Protein AF-A0A8H7PDH1-F1 (afdb_monomer_lite)

Radius of gyration: 37.44 Å; chains: 1; bounding box: 91×69×88 Å

Sequence (151 aa):
MEPPHHDVKKHPQKQLAKTEKKDEAAVQTDGPKEVAKDKPKWVAPNYLDGSFHWSYERAASVALIPLISTQLIYGPHLVLDGLLGLVLPLHLHIGFEACITDYLPKRKFPRAHKYASWGLKATSAAVIWGCFEFNTNDVGLTEFIQRTWTA

InterPro domains:
  IPR007992 Succinate dehydrogenase [ubiquinone] cytochrome b small subunit, CybS [PTHR13337] (17-150)
  IPR034804 Fumarate reductase/succinate dehydrogenase, transmembrane subunit [G3DSA:1.20.1300.10] (23-150)

Structure (mmCIF, N/CA/C/O backbone):
data_AF-A0A8H7PDH1-F1
#
_entry.id   AF-A0A8H7PDH1-F1
#
loop_
_atom_site.group_PDB
_atom_site.id
_atom_site.type_symbol
_atom_site.label_atom_id
_atom_site.label_alt_id
_atom_site.label_comp_id
_atom_site.label_asym_id
_atom_site.label_entity_id
_atom_site.label_seq_id
_atom_site.pdbx_PDB_ins_code
_atom_site.Cartn_x
_atom_site.Cartn_y
_atom_site.Cartn_z
_atom_site.occupancy
_atom_site.B_iso_or_equiv
_atom_site.auth_seq_id
_atom_site.auth_comp_id
_atom_site.auth_asym_id
_atom_site.auth_atom_id
_atom_site.pdbx_PDB_model_num
ATOM 1 N N . MET A 1 1 ? -74.860 54.417 62.347 1.00 44.94 1 MET A N 1
ATOM 2 C CA . MET A 1 1 ? -75.282 53.001 62.328 1.00 44.94 1 MET A CA 1
ATOM 3 C C . MET A 1 1 ? -74.146 52.207 61.709 1.00 44.94 1 MET A C 1
ATOM 5 O O . MET A 1 1 ? -74.077 52.109 60.493 1.00 44.94 1 MET A O 1
ATOM 9 N N . GLU A 1 2 ? -73.212 51.747 62.536 1.00 42.34 2 GLU A N 1
ATOM 10 C CA . GLU A 1 2 ? -72.167 50.801 62.126 1.00 42.34 2 GLU A CA 1
ATOM 11 C C . GLU A 1 2 ? -72.678 49.366 62.335 1.00 42.34 2 GLU A C 1
ATOM 13 O O . GLU A 1 2 ? -73.370 49.119 63.329 1.00 42.34 2 GLU A O 1
ATOM 18 N N . PRO A 1 3 ? -72.396 48.427 61.416 1.00 56.44 3 PRO A N 1
ATOM 19 C CA . PRO A 1 3 ? -72.799 47.035 61.563 1.00 56.44 3 PRO A CA 1
ATOM 20 C C . PRO A 1 3 ? -71.846 46.228 62.475 1.00 56.44 3 PRO A C 1
ATOM 22 O O . PRO A 1 3 ? -70.666 46.558 62.599 1.00 56.44 3 PRO A O 1
ATOM 25 N N . PRO A 1 4 ? -72.351 45.152 63.110 1.00 45.06 4 PRO A N 1
ATOM 26 C CA . PRO A 1 4 ? -71.647 44.382 64.134 1.00 45.06 4 PRO A CA 1
ATOM 27 C C . PRO A 1 4 ? -70.528 43.497 63.563 1.00 45.06 4 PRO A C 1
ATOM 29 O O . PRO A 1 4 ? -70.725 42.743 62.609 1.00 45.06 4 PRO A O 1
ATOM 32 N N . HIS A 1 5 ? -69.360 43.543 64.208 1.00 47.47 5 HIS A N 1
ATOM 33 C CA . HIS A 1 5 ? -68.243 42.627 63.979 1.00 47.47 5 HIS A CA 1
ATOM 34 C C . HIS A 1 5 ? -68.637 41.192 64.364 1.00 47.47 5 HIS A C 1
ATOM 36 O O . HIS A 1 5 ? -68.745 40.860 65.543 1.00 47.47 5 HIS A O 1
ATOM 42 N N . HIS A 1 6 ? -68.826 40.332 63.361 1.00 49.59 6 HIS A N 1
ATOM 43 C CA . HIS A 1 6 ? -68.935 38.889 63.549 1.00 49.59 6 HIS A CA 1
ATOM 44 C C . HIS A 1 6 ? -67.535 38.261 63.502 1.00 49.59 6 HIS A C 1
ATOM 46 O O . HIS A 1 6 ? -66.799 38.390 62.523 1.00 49.59 6 HIS A O 1
ATOM 52 N N . ASP A 1 7 ? -67.177 37.599 64.596 1.00 54.12 7 ASP A N 1
ATOM 53 C CA . ASP A 1 7 ? -65.874 37.001 64.870 1.00 54.12 7 ASP A CA 1
ATOM 54 C C . ASP A 1 7 ? -65.659 35.741 64.004 1.00 54.12 7 ASP A C 1
ATOM 56 O O . ASP A 1 7 ? -66.208 34.664 64.269 1.00 54.12 7 ASP A O 1
ATOM 60 N N . VAL A 1 8 ? -64.891 35.867 62.917 1.00 53.94 8 VAL A N 1
ATOM 61 C CA . VAL A 1 8 ? -64.498 34.722 62.083 1.00 53.94 8 VAL A CA 1
ATOM 62 C C . VAL A 1 8 ? -63.346 34.009 62.783 1.00 53.94 8 VAL A C 1
ATOM 64 O O . VAL A 1 8 ? -62.195 34.446 62.740 1.00 53.94 8 VAL A O 1
ATOM 67 N N . LYS A 1 9 ? -63.673 32.888 63.436 1.00 52.66 9 LYS A N 1
ATOM 68 C CA . LYS A 1 9 ? -62.718 31.948 64.037 1.00 52.66 9 LYS A CA 1
ATOM 69 C C . LYS A 1 9 ? -61.543 31.715 63.080 1.00 52.66 9 LYS A C 1
ATOM 71 O O . LYS A 1 9 ? -61.713 31.135 62.009 1.00 52.66 9 LYS A O 1
ATOM 76 N N . LYS A 1 10 ? -60.342 32.146 63.480 1.00 49.62 10 LYS A N 1
ATOM 77 C CA . LYS A 1 10 ? -59.087 31.858 62.773 1.00 49.62 10 LYS A CA 1
ATOM 78 C C . LYS A 1 10 ? -58.906 30.342 62.673 1.00 49.62 10 LYS A C 1
ATOM 80 O O . LYS A 1 10 ? -58.473 29.701 63.629 1.00 49.62 10 LYS A O 1
ATOM 85 N N . HIS A 1 11 ? -59.222 29.766 61.516 1.00 51.69 11 HIS A N 1
ATOM 86 C CA . HIS A 1 11 ? -58.811 28.405 61.196 1.00 51.69 11 HIS A CA 1
ATOM 87 C C . HIS A 1 11 ? -57.274 28.321 61.258 1.00 51.69 11 HIS A C 1
ATOM 89 O O . HIS A 1 11 ? -56.588 29.218 60.755 1.00 51.69 11 HIS A O 1
ATOM 95 N N . PRO A 1 12 ? -56.695 27.281 61.885 1.00 50.25 12 PRO A N 1
ATOM 96 C CA . PRO A 1 12 ? -55.256 27.194 62.085 1.00 50.25 12 PRO A CA 1
ATOM 97 C C . PRO A 1 12 ? -54.550 26.878 60.759 1.00 50.25 12 PRO A C 1
ATOM 99 O O . PRO A 1 12 ? -54.332 25.718 60.417 1.00 50.25 12 PRO A O 1
ATOM 102 N N . GLN A 1 13 ? -54.126 27.919 60.037 1.00 55.44 13 GLN A N 1
ATOM 103 C CA . GLN A 1 13 ? -53.350 27.810 58.790 1.00 55.44 13 GLN A CA 1
ATOM 104 C C . GLN A 1 13 ? -52.064 26.977 58.923 1.00 55.44 13 GLN A C 1
ATOM 106 O O . GLN A 1 13 ? -51.571 26.420 57.948 1.00 55.44 13 GLN A O 1
ATOM 111 N N . LYS A 1 14 ? -51.550 26.808 60.148 1.00 50.09 14 LYS A N 1
ATOM 112 C CA . LYS A 1 14 ? -50.411 25.924 60.429 1.00 50.09 14 LYS A CA 1
ATOM 113 C C . LYS A 1 14 ? -50.689 24.446 60.139 1.00 50.09 14 LYS A C 1
ATOM 115 O O . LYS A 1 14 ? -49.733 23.704 59.945 1.00 50.09 14 LYS A O 1
ATOM 120 N N . GLN A 1 15 ? -51.950 24.008 60.148 1.00 49.84 15 GLN A N 1
ATOM 121 C CA . GLN A 1 15 ? -52.287 22.612 59.858 1.00 49.84 15 GLN A CA 1
ATOM 122 C C . GLN A 1 15 ? -52.333 22.347 58.352 1.00 49.84 15 GLN A C 1
ATOM 124 O O . GLN A 1 15 ? -51.739 21.367 57.924 1.00 49.84 15 GLN A O 1
ATOM 129 N N . LEU A 1 16 ? -52.904 23.266 57.563 1.00 50.56 16 LEU A N 1
ATOM 130 C CA . LEU A 1 16 ? -52.971 23.162 56.098 1.00 50.56 16 LEU A CA 1
ATOM 131 C C . LEU A 1 16 ? -51.575 23.178 55.457 1.00 50.56 16 LEU A C 1
ATOM 133 O O . LEU A 1 16 ? -51.257 22.295 54.665 1.00 50.56 16 LEU A O 1
ATOM 137 N N . ALA A 1 17 ? -50.698 24.071 55.927 1.00 54.44 17 ALA A N 1
ATOM 138 C CA . ALA A 1 17 ? -49.306 24.127 55.481 1.00 54.44 17 ALA A CA 1
ATOM 139 C C . ALA A 1 17 ? -48.480 22.897 55.905 1.00 54.44 17 ALA A C 1
ATOM 141 O O . ALA A 1 17 ? -47.459 22.596 55.296 1.00 54.44 17 ALA A O 1
ATOM 142 N N . LYS A 1 18 ? -48.886 22.184 56.967 1.00 51.69 18 LYS A N 1
ATOM 143 C CA . LYS A 1 18 ? -48.201 20.966 57.429 1.00 51.69 18 LYS A CA 1
ATOM 144 C C . LYS A 1 18 ? -48.643 19.732 56.643 1.00 51.69 18 LYS A C 1
ATOM 146 O O . LYS A 1 18 ? -47.831 18.827 56.485 1.00 51.69 18 LYS A O 1
ATOM 151 N N . THR A 1 19 ? -49.887 19.700 56.165 1.00 49.50 19 THR A N 1
ATOM 152 C CA . THR A 1 19 ? -50.379 18.685 55.221 1.00 49.50 19 THR A CA 1
ATOM 153 C C . THR A 1 19 ? -49.768 18.872 53.836 1.00 49.50 19 THR A C 1
ATOM 155 O O . THR A 1 19 ? -49.158 17.924 53.362 1.00 49.50 19 THR A O 1
ATOM 158 N N . GLU A 1 20 ? -49.737 20.093 53.279 1.00 52.88 20 GLU A N 1
ATOM 159 C CA . GLU A 1 20 ? -49.048 20.357 51.997 1.00 52.88 20 GLU A CA 1
ATOM 160 C C . GLU A 1 20 ? -47.572 19.944 52.040 1.00 52.88 20 GLU A C 1
ATOM 162 O O . GLU A 1 20 ? -47.113 19.201 51.180 1.00 52.88 20 GLU A O 1
ATOM 167 N N . LYS A 1 21 ? -46.842 20.298 53.109 1.00 49.53 21 LYS A N 1
ATOM 168 C CA . LYS A 1 21 ? -45.430 19.899 53.249 1.00 49.53 21 LYS A CA 1
ATOM 169 C C . LYS A 1 21 ? -45.220 18.391 53.407 1.00 49.53 21 LYS A C 1
ATOM 171 O O . LYS A 1 21 ? -44.122 17.899 53.155 1.00 49.53 21 LYS A O 1
ATOM 176 N N . LYS A 1 22 ? -46.222 17.669 53.915 1.00 45.09 22 LYS A N 1
ATOM 177 C CA . LYS A 1 22 ? -46.158 16.216 54.130 1.00 45.09 22 LYS A CA 1
ATOM 178 C C . LYS A 1 22 ? -46.518 15.456 52.853 1.00 45.09 22 LYS A C 1
ATOM 180 O O . LYS A 1 22 ? -45.941 14.398 52.619 1.00 45.09 22 LYS A O 1
ATOM 185 N N . ASP A 1 23 ? -47.391 16.030 52.032 1.00 44.47 23 ASP A N 1
ATOM 186 C CA . ASP A 1 23 ? -47.796 15.486 50.738 1.00 44.47 23 ASP A CA 1
ATOM 187 C C . ASP A 1 23 ? -46.729 15.775 49.660 1.00 44.47 23 ASP A C 1
ATOM 189 O O . ASP A 1 23 ? -46.393 14.884 48.881 1.00 44.47 23 ASP A O 1
ATOM 193 N N . GLU A 1 24 ? -46.070 16.943 49.702 1.00 46.28 24 GLU A N 1
ATOM 194 C CA . GLU A 1 24 ? -44.880 17.254 48.885 1.00 46.28 24 GLU A CA 1
ATOM 195 C C . GLU A 1 24 ? -43.678 16.357 49.227 1.00 46.28 24 GLU A C 1
ATOM 197 O O . GLU A 1 24 ? -42.932 15.949 48.340 1.00 46.28 24 GLU A O 1
ATOM 202 N N . ALA A 1 25 ? -43.505 15.992 50.502 1.00 46.91 25 ALA A N 1
ATOM 203 C CA . ALA A 1 25 ? -42.443 15.078 50.927 1.00 46.91 25 ALA A CA 1
ATOM 204 C C . ALA A 1 25 ? -42.717 13.605 50.559 1.00 46.91 25 ALA A C 1
ATOM 206 O O . ALA A 1 25 ? -41.795 12.791 50.584 1.00 46.91 25 ALA A O 1
ATOM 207 N N . ALA A 1 26 ? -43.964 13.249 50.231 1.00 46.31 26 ALA A N 1
ATOM 208 C CA . ALA A 1 26 ? -44.363 11.885 49.876 1.00 46.31 26 ALA A CA 1
ATOM 209 C C . ALA A 1 26 ? -44.355 11.618 48.358 1.00 46.31 26 ALA A C 1
ATOM 211 O O . ALA A 1 26 ? -44.425 10.461 47.947 1.00 46.31 26 ALA A O 1
ATOM 212 N N . VAL A 1 27 ? -44.210 12.656 47.525 1.00 48.38 27 VAL A N 1
ATOM 213 C CA . VAL A 1 27 ? -44.033 12.537 46.065 1.00 48.38 27 VAL A CA 1
ATOM 214 C C . VAL A 1 27 ? -42.595 12.888 45.684 1.00 48.38 27 VAL A C 1
ATOM 216 O O . VAL A 1 27 ? -42.317 13.617 44.740 1.00 48.38 27 VAL A O 1
ATOM 219 N N . GLN A 1 28 ? -41.637 12.323 46.410 1.00 43.94 28 GLN A N 1
ATOM 220 C CA . GLN A 1 28 ? -40.331 12.060 45.831 1.00 43.94 28 GLN A CA 1
ATOM 221 C C . GLN A 1 28 ? -40.380 10.627 45.321 1.00 43.94 28 GLN A C 1
ATOM 223 O O . GLN A 1 28 ? -40.009 9.686 46.016 1.00 43.94 28 GLN A O 1
ATOM 228 N N . THR A 1 29 ? -40.924 10.451 44.114 1.00 41.44 29 THR A N 1
ATOM 229 C CA . THR A 1 29 ? -40.723 9.200 43.384 1.00 41.44 29 THR A CA 1
ATOM 230 C C . THR A 1 29 ? -39.222 8.977 43.337 1.00 41.44 29 THR A C 1
ATOM 232 O O . THR A 1 29 ? -38.502 9.881 42.900 1.00 41.44 29 THR A O 1
ATOM 235 N N . ASP A 1 30 ? -38.762 7.815 43.794 1.00 48.91 30 ASP A N 1
ATOM 236 C CA . ASP A 1 30 ? -37.419 7.315 43.536 1.00 48.91 30 ASP A CA 1
ATOM 237 C C . ASP A 1 30 ? -37.224 7.272 42.012 1.00 48.91 30 ASP A C 1
ATOM 239 O O . ASP A 1 30 ? -37.449 6.258 41.350 1.00 48.91 30 ASP A O 1
ATOM 243 N N . GLY A 1 31 ? -36.862 8.420 41.433 1.00 45.91 31 GLY A N 1
ATOM 244 C CA . GLY A 1 31 ? -36.364 8.517 40.075 1.00 45.91 31 GLY A CA 1
ATOM 245 C C . GLY A 1 31 ? -35.194 7.549 39.959 1.00 45.91 31 GLY A C 1
ATOM 246 O O . GLY A 1 31 ? -34.526 7.298 40.970 1.00 45.91 31 GLY A O 1
ATOM 247 N N . PRO A 1 32 ? -34.971 6.950 38.774 1.00 41.12 32 PRO A N 1
ATOM 248 C CA . PRO A 1 32 ? -33.955 5.923 38.607 1.00 41.12 32 PRO A CA 1
ATOM 249 C C . PRO A 1 32 ? -32.680 6.439 39.249 1.00 41.12 32 PRO A C 1
ATOM 251 O O . PRO A 1 32 ? -32.190 7.483 38.825 1.00 41.12 32 PRO A O 1
ATOM 254 N N . LYS A 1 33 ? -32.224 5.762 40.320 1.00 43.53 33 LYS A N 1
ATOM 255 C CA . LYS A 1 33 ? -30.991 6.109 41.024 1.00 43.53 33 LYS A CA 1
ATOM 256 C C . LYS A 1 33 ? -29.967 6.309 39.933 1.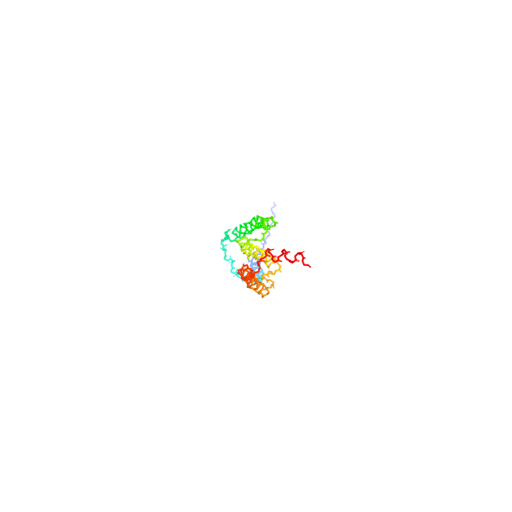00 43.53 33 LYS A C 1
ATOM 258 O O . LYS A 1 33 ? -29.598 5.341 39.263 1.00 43.53 33 LYS A O 1
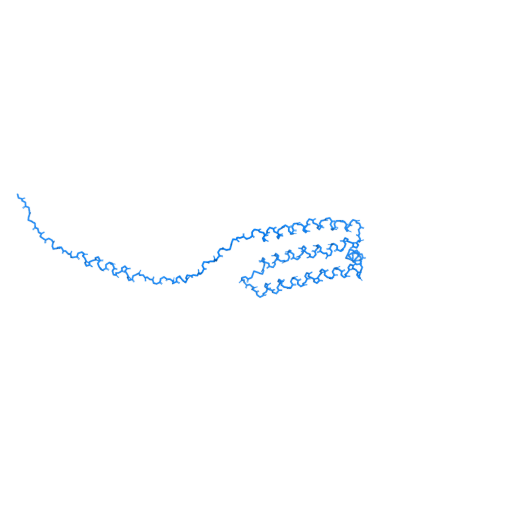ATOM 263 N N . GLU A 1 34 ? -29.604 7.563 39.694 1.00 52.25 34 GLU A N 1
ATOM 264 C CA . GLU A 1 34 ? -28.557 7.905 38.765 1.00 52.25 34 GLU A CA 1
ATOM 265 C C . GLU A 1 34 ? -27.327 7.313 39.429 1.00 52.25 34 GLU A C 1
ATOM 267 O O . GLU A 1 34 ? -26.741 7.888 40.344 1.00 52.25 34 GLU A O 1
ATOM 272 N N . VAL A 1 35 ? -27.028 6.060 39.073 1.00 52.09 35 VAL A N 1
ATOM 273 C CA . VAL A 1 35 ? -25.720 5.471 39.280 1.00 52.09 35 VAL A CA 1
ATOM 274 C C . VAL A 1 35 ? -24.827 6.543 38.711 1.00 52.09 35 VAL A C 1
ATOM 276 O O . VAL A 1 35 ? -24.891 6.777 37.503 1.00 52.09 35 VAL A O 1
ATOM 279 N N . ALA A 1 36 ? -24.133 7.256 39.598 1.00 49.34 36 ALA A N 1
ATOM 280 C CA . ALA A 1 36 ? -23.155 8.269 39.274 1.00 49.34 36 ALA A CA 1
ATOM 281 C C . ALA A 1 36 ? -22.093 7.558 38.437 1.00 49.34 36 ALA A C 1
ATOM 283 O O . ALA A 1 36 ? -21.096 7.058 38.944 1.00 49.34 36 ALA A O 1
ATOM 284 N N . LYS A 1 37 ? -22.408 7.366 37.159 1.00 52.84 37 LYS A N 1
ATOM 285 C CA . LYS A 1 37 ? -21.594 6.668 36.191 1.00 52.84 37 LYS A CA 1
ATOM 286 C C . LYS A 1 37 ? -20.473 7.636 35.947 1.00 52.84 37 LYS A C 1
ATOM 288 O O . LYS A 1 37 ? -20.712 8.714 35.402 1.00 52.84 37 LYS A O 1
ATOM 293 N N . ASP A 1 38 ? -19.305 7.250 36.439 1.00 61.66 38 ASP A N 1
ATOM 294 C CA . ASP A 1 38 ? -18.002 7.822 36.153 1.00 61.66 38 ASP A CA 1
ATOM 295 C C . ASP A 1 38 ? -18.064 8.661 34.879 1.00 61.66 38 ASP A C 1
ATOM 297 O O . ASP A 1 38 ? -18.204 8.130 33.772 1.00 61.66 38 ASP A O 1
ATOM 301 N N . LYS A 1 39 ? -18.053 9.992 35.040 1.00 48.97 39 LYS A N 1
ATOM 302 C CA . LYS A 1 39 ? -17.991 10.906 33.897 1.00 48.97 39 LYS A CA 1
ATOM 303 C C . LYS A 1 39 ? -16.824 10.413 33.043 1.00 48.97 39 LYS A C 1
ATOM 305 O O . LYS A 1 39 ? -15.754 10.194 33.623 1.00 48.97 39 LYS A O 1
ATOM 310 N N . PRO A 1 40 ? -16.989 10.191 31.723 1.00 60.94 40 PRO A N 1
ATOM 311 C CA . PRO A 1 40 ? -15.878 9.734 30.906 1.00 60.94 40 PRO A CA 1
ATOM 312 C C . PRO A 1 40 ? -14.731 10.707 31.148 1.00 60.94 40 PRO A C 1
ATOM 314 O O . PRO A 1 40 ? -14.901 11.918 30.986 1.00 60.94 40 PRO A O 1
ATOM 317 N N . LYS A 1 41 ? -13.608 10.191 31.658 1.00 65.62 41 LYS A N 1
ATOM 318 C CA . LYS A 1 41 ? -12.429 11.007 31.931 1.00 65.62 41 LYS A CA 1
ATOM 319 C C . LYS A 1 41 ? -12.084 11.674 30.608 1.00 65.62 41 LYS A C 1
ATOM 321 O O . LYS A 1 41 ? -11.713 10.980 29.667 1.00 65.62 41 LYS A O 1
ATOM 326 N N . TRP A 1 42 ? -12.297 12.985 30.520 1.00 64.75 42 TRP A N 1
ATOM 327 C CA . TRP A 1 42 ? -12.007 13.752 29.317 1.00 64.75 42 TRP A CA 1
ATOM 328 C C . TRP A 1 42 ? -10.505 13.663 29.076 1.00 64.75 42 TRP A C 1
ATOM 330 O O . TRP A 1 42 ? -9.708 14.334 29.728 1.00 64.75 42 TRP A O 1
ATOM 340 N N . VAL A 1 43 ? -10.115 12.758 28.185 1.00 74.56 43 VAL A N 1
ATOM 341 C CA . VAL A 1 43 ? -8.769 12.725 27.633 1.00 74.56 43 VAL A CA 1
ATOM 342 C C . VAL A 1 43 ? -8.769 13.772 26.530 1.00 74.56 43 VAL A C 1
ATOM 344 O O . VAL A 1 43 ? -9.642 13.748 25.662 1.00 74.56 43 VAL A O 1
ATOM 347 N N . ALA A 1 44 ? -7.844 14.730 26.597 1.00 79.88 44 ALA A N 1
ATOM 348 C CA . ALA A 1 44 ? -7.697 15.720 25.541 1.00 79.88 44 ALA A CA 1
ATOM 349 C C . ALA A 1 44 ? -7.503 14.988 24.198 1.00 79.88 44 ALA A C 1
ATOM 351 O O . ALA A 1 44 ? -6.694 14.057 24.145 1.00 79.88 44 ALA A O 1
ATOM 352 N N . PRO A 1 45 ? -8.247 15.350 23.136 1.00 74.25 45 PRO A N 1
ATOM 353 C CA . PRO A 1 45 ? -8.068 14.722 21.836 1.00 74.25 45 PRO A CA 1
ATOM 354 C C . PRO A 1 45 ? -6.621 14.914 21.379 1.00 74.25 45 PRO A C 1
ATOM 356 O O . PRO A 1 45 ? -6.106 16.032 21.351 1.00 74.25 45 PRO A O 1
ATOM 359 N N . ASN A 1 46 ? -5.958 13.811 21.040 1.00 79.50 46 ASN A N 1
ATOM 360 C CA . ASN A 1 46 ? -4.620 13.854 20.479 1.00 79.50 46 ASN A CA 1
ATOM 361 C C . ASN A 1 46 ? -4.723 14.109 18.970 1.00 79.50 46 ASN A C 1
ATOM 363 O O . ASN A 1 46 ? -4.958 13.193 18.184 1.00 79.50 46 ASN A O 1
ATOM 367 N N . TYR A 1 47 ? -4.556 15.367 18.560 1.00 71.81 47 TYR A N 1
ATOM 368 C CA . TYR A 1 47 ? -4.616 15.775 17.149 1.00 71.81 47 TYR A CA 1
ATOM 369 C C . TYR A 1 47 ? -3.565 15.086 16.267 1.00 71.81 47 TYR A C 1
ATOM 371 O O . TYR A 1 47 ? -3.723 15.022 15.044 1.00 71.81 47 TYR A O 1
ATOM 379 N N . LEU A 1 48 ? -2.502 14.554 16.871 1.00 77.38 48 LEU A N 1
ATOM 380 C CA . LEU A 1 48 ? -1.457 13.838 16.151 1.00 77.38 48 LEU A CA 1
ATOM 381 C C . LEU A 1 48 ? -1.967 12.516 15.563 1.00 77.38 48 LEU A C 1
ATOM 383 O O . LEU A 1 48 ? -1.584 12.163 14.452 1.00 77.38 48 LEU A O 1
ATOM 387 N N . ASP A 1 49 ? -2.887 11.824 16.239 1.00 73.81 49 ASP A N 1
ATOM 388 C CA . ASP A 1 49 ? -3.273 10.464 15.840 1.00 73.81 49 ASP A CA 1
ATOM 389 C C . ASP A 1 49 ? -4.011 10.438 14.490 1.00 73.81 49 ASP A C 1
ATOM 391 O O . ASP A 1 49 ? -3.744 9.587 13.643 1.00 73.81 49 ASP A O 1
ATOM 395 N N . GLY A 1 50 ? -4.893 11.411 14.240 1.00 83.38 50 GLY A N 1
ATOM 396 C CA . GLY A 1 50 ? -5.604 11.528 12.961 1.00 83.38 50 GLY A CA 1
ATOM 397 C C . GLY A 1 50 ? -4.787 12.211 11.860 1.00 83.38 50 GLY A C 1
ATOM 398 O O . GLY A 1 50 ? -4.877 11.832 10.692 1.00 83.38 50 GLY A O 1
ATOM 399 N N . SER A 1 51 ? -3.966 13.204 12.219 1.00 87.94 51 SER A N 1
ATOM 400 C CA . SER A 1 51 ? -3.182 13.964 11.235 1.00 87.94 51 SER A CA 1
ATOM 401 C C . SER A 1 51 ? -2.061 13.136 10.609 1.00 87.94 51 SER A C 1
ATOM 403 O O . SER A 1 51 ? -1.853 13.220 9.394 1.00 87.94 51 SER A O 1
ATOM 405 N N . PHE A 1 52 ? -1.380 12.292 11.393 1.00 88.31 52 PHE A N 1
ATOM 406 C CA . PHE A 1 52 ? -0.366 11.382 10.861 1.00 88.31 52 PHE A CA 1
ATOM 407 C C . PHE A 1 52 ? -0.972 10.354 9.911 1.00 88.31 52 PHE A C 1
ATOM 409 O O . PHE A 1 52 ? -0.447 10.167 8.817 1.00 88.31 52 PHE A O 1
ATOM 416 N N . HIS A 1 53 ? -2.100 9.743 10.279 1.00 87.38 53 HIS A N 1
ATOM 417 C CA . HIS A 1 53 ? -2.783 8.776 9.422 1.00 87.38 53 HIS A CA 1
ATOM 418 C C . HIS A 1 53 ? -3.154 9.382 8.061 1.00 87.38 53 HIS A C 1
ATOM 420 O O . HIS A 1 53 ? -2.758 8.849 7.024 1.00 87.38 53 HIS A O 1
ATOM 426 N N . TRP A 1 54 ? -3.795 10.557 8.062 1.00 91.44 54 TRP A N 1
ATOM 427 C CA . TRP A 1 54 ? -4.128 11.277 6.830 1.00 91.44 54 TRP A CA 1
ATOM 428 C C . TRP A 1 54 ? -2.883 11.596 5.991 1.00 91.44 54 TRP A C 1
ATOM 430 O O . TRP A 1 54 ? -2.861 11.356 4.783 1.00 91.44 54 TRP A O 1
ATOM 440 N N . SER A 1 55 ? -1.823 12.093 6.634 1.00 93.44 55 SER A N 1
ATOM 441 C CA . SER A 1 55 ? -0.578 12.455 5.947 1.00 93.44 55 SER A CA 1
ATOM 442 C C . SER A 1 55 ? 0.084 11.239 5.296 1.00 93.44 55 SER A C 1
ATOM 444 O O . SER A 1 55 ? 0.513 11.326 4.145 1.00 93.44 55 SER A O 1
ATOM 446 N N . TYR A 1 56 ? 0.122 10.093 5.983 1.00 91.19 56 TYR A N 1
ATOM 447 C CA . TYR A 1 56 ? 0.685 8.853 5.444 1.00 91.19 56 TYR A CA 1
ATOM 448 C C . TYR A 1 56 ? -0.109 8.317 4.254 1.00 91.19 56 TYR A C 1
ATOM 450 O O . TYR A 1 56 ? 0.495 7.925 3.256 1.00 91.19 56 TYR A O 1
ATOM 458 N N . GLU A 1 57 ? -1.443 8.356 4.306 1.00 93.19 57 GLU A N 1
ATOM 459 C CA . GLU A 1 57 ? -2.273 7.955 3.166 1.00 93.19 57 GLU A CA 1
ATOM 460 C C . GLU A 1 57 ? -1.982 8.793 1.926 1.00 93.19 57 GLU A C 1
ATOM 462 O O . GLU A 1 57 ? -1.813 8.256 0.825 1.00 93.19 57 GLU A O 1
ATOM 467 N N . ARG A 1 58 ? -1.930 10.122 2.095 1.00 95.69 58 ARG A N 1
ATOM 468 C CA . ARG A 1 58 ? -1.681 11.031 0.975 1.00 95.69 58 ARG A CA 1
ATOM 469 C C . ARG A 1 58 ? -0.264 10.853 0.439 1.00 95.69 58 ARG A C 1
ATOM 471 O O . ARG A 1 58 ? -0.099 10.766 -0.775 1.00 95.69 58 ARG A O 1
ATOM 478 N N . ALA A 1 59 ? 0.731 10.723 1.316 1.00 95.50 59 ALA A N 1
ATOM 479 C CA . ALA A 1 59 ? 2.117 10.486 0.922 1.00 95.50 59 ALA A CA 1
ATOM 480 C C . ALA A 1 59 ? 2.268 9.183 0.120 1.00 95.50 59 ALA A C 1
ATOM 482 O O . ALA A 1 59 ? 2.848 9.203 -0.964 1.00 95.50 59 ALA A O 1
ATOM 483 N N . ALA A 1 60 ? 1.689 8.074 0.597 1.00 94.81 60 ALA A N 1
ATOM 484 C CA . ALA A 1 60 ? 1.725 6.794 -0.111 1.00 94.81 60 ALA A CA 1
ATOM 485 C C . ALA A 1 60 ? 1.007 6.865 -1.472 1.00 94.81 60 ALA A C 1
ATOM 487 O O . ALA A 1 60 ? 1.528 6.375 -2.470 1.00 94.81 60 ALA A O 1
ATOM 488 N N . SER A 1 61 ? -0.147 7.539 -1.534 1.00 95.38 61 SER A N 1
ATOM 489 C CA . SER A 1 61 ? -0.901 7.727 -2.785 1.00 95.38 61 SER A CA 1
ATOM 490 C C . SER A 1 61 ? -0.105 8.525 -3.820 1.00 95.38 61 SER A C 1
ATOM 492 O O . SER A 1 61 ? -0.026 8.135 -4.982 1.00 95.38 61 SER A O 1
ATOM 494 N N . VAL A 1 62 ? 0.516 9.633 -3.401 1.00 97.25 62 VAL A N 1
ATOM 495 C CA . VAL A 1 62 ? 1.327 10.478 -4.288 1.00 97.25 62 VAL A CA 1
ATOM 496 C C . VAL A 1 62 ? 2.591 9.747 -4.737 1.00 97.25 62 VAL A C 1
ATOM 498 O O . VAL A 1 62 ? 2.956 9.863 -5.901 1.00 97.25 62 VAL A O 1
ATOM 501 N N . ALA A 1 63 ? 3.228 8.964 -3.861 1.00 95.69 63 ALA A N 1
ATOM 502 C CA . ALA A 1 63 ? 4.419 8.183 -4.199 1.00 95.69 63 ALA A CA 1
ATOM 503 C C . ALA A 1 63 ? 4.140 7.067 -5.222 1.00 95.69 63 ALA A C 1
ATOM 505 O O . ALA A 1 63 ? 5.000 6.765 -6.050 1.00 95.69 63 ALA A O 1
ATOM 506 N N . LEU A 1 64 ? 2.941 6.474 -5.205 1.00 96.81 64 LEU A N 1
ATOM 507 C CA . LEU A 1 64 ? 2.569 5.416 -6.148 1.00 96.81 64 LEU A CA 1
ATOM 508 C C . LEU A 1 64 ? 2.418 5.904 -7.590 1.00 96.81 64 LEU A C 1
ATOM 510 O O . LEU A 1 64 ? 2.683 5.133 -8.507 1.00 96.81 64 LEU A O 1
ATOM 514 N N . ILE A 1 65 ? 2.034 7.164 -7.810 1.00 96.81 65 ILE A N 1
ATOM 515 C CA . ILE A 1 65 ? 1.842 7.715 -9.160 1.00 96.81 65 ILE A CA 1
ATOM 516 C C . ILE A 1 65 ? 3.129 7.622 -10.000 1.00 96.81 65 ILE A C 1
ATOM 518 O O . ILE A 1 65 ? 3.085 6.988 -11.060 1.00 96.81 65 ILE A O 1
ATOM 522 N N . PRO A 1 66 ? 4.274 8.202 -9.581 1.00 95.25 66 PRO A N 1
ATOM 523 C CA . PRO A 1 66 ? 5.505 8.090 -10.344 1.00 95.25 66 PRO A CA 1
ATOM 524 C C . PRO A 1 66 ? 6.019 6.654 -10.369 1.00 95.25 66 PRO A C 1
ATOM 526 O O . PRO A 1 66 ? 6.442 6.237 -11.434 1.00 95.25 66 PRO A O 1
ATOM 529 N N . LEU A 1 67 ? 5.917 5.886 -9.272 1.00 94.88 67 LEU A N 1
ATOM 530 C CA . LEU A 1 67 ? 6.357 4.485 -9.244 1.00 94.88 67 LEU A CA 1
ATOM 531 C C . LEU A 1 67 ? 5.634 3.650 -10.304 1.00 94.88 67 LEU A C 1
ATOM 533 O O . LEU A 1 67 ? 6.269 2.996 -11.111 1.00 94.88 67 LEU A O 1
ATOM 537 N N . ILE A 1 68 ? 4.309 3.690 -10.376 1.00 94.94 68 ILE A N 1
ATOM 538 C CA . ILE A 1 68 ? 3.596 2.912 -11.397 1.00 94.94 68 ILE A CA 1
ATOM 539 C C . ILE A 1 68 ? 3.929 3.447 -12.799 1.00 94.94 68 ILE A C 1
ATOM 541 O O . ILE A 1 68 ? 4.198 2.668 -13.712 1.00 94.94 68 ILE A O 1
ATOM 545 N N . SER A 1 69 ? 3.974 4.772 -12.967 1.00 95.31 69 SER A N 1
ATOM 546 C CA . SER A 1 69 ? 4.253 5.396 -14.267 1.00 95.31 69 SER A CA 1
ATOM 547 C C . SER A 1 69 ? 5.637 5.033 -14.811 1.00 95.31 69 SER A C 1
ATOM 549 O O . SER A 1 69 ? 5.769 4.741 -15.999 1.00 95.31 69 SER A O 1
ATOM 551 N N . THR A 1 70 ? 6.673 5.016 -13.967 1.00 94.50 70 THR A N 1
ATOM 552 C CA . THR A 1 70 ? 8.034 4.674 -14.395 1.00 94.50 70 THR A CA 1
ATOM 553 C C . THR A 1 70 ? 8.140 3.220 -14.838 1.00 94.50 70 THR A C 1
ATOM 555 O O . THR A 1 70 ? 8.771 2.954 -15.857 1.00 94.50 70 THR A O 1
ATOM 558 N N . GLN A 1 71 ? 7.465 2.295 -14.158 1.00 92.62 71 GLN A N 1
ATOM 559 C CA . GLN A 1 71 ? 7.533 0.865 -14.471 1.00 92.62 71 GLN A CA 1
ATOM 560 C C . GLN A 1 71 ? 6.804 0.558 -15.782 1.00 92.62 71 GLN A C 1
ATOM 562 O O . GLN A 1 71 ? 7.250 -0.281 -16.562 1.00 92.62 71 GLN A O 1
ATOM 567 N N . LEU A 1 72 ? 5.714 1.278 -16.065 1.00 92.38 72 LEU A N 1
ATOM 568 C CA . LEU A 1 72 ? 4.980 1.142 -17.323 1.00 92.38 72 LEU A CA 1
ATOM 569 C C . LEU A 1 72 ? 5.757 1.680 -18.535 1.00 92.38 72 LEU A C 1
ATOM 571 O O . LEU A 1 72 ? 5.605 1.144 -19.629 1.00 92.38 72 LEU A O 1
ATOM 575 N N . ILE A 1 73 ? 6.574 2.725 -18.360 1.00 93.94 73 ILE A N 1
ATOM 576 C CA . ILE A 1 73 ? 7.321 3.359 -19.461 1.00 93.94 73 ILE A CA 1
ATOM 577 C C . ILE A 1 73 ? 8.681 2.689 -19.684 1.00 93.94 73 ILE A C 1
ATOM 579 O O . ILE A 1 73 ? 9.054 2.425 -20.825 1.00 93.94 73 ILE A O 1
ATOM 583 N N . TYR A 1 74 ? 9.434 2.443 -18.610 1.00 91.31 74 TYR A N 1
ATOM 584 C CA . TYR A 1 74 ? 10.817 1.962 -18.684 1.00 91.31 74 TYR A CA 1
ATOM 585 C C . TYR A 1 74 ? 10.945 0.440 -18.550 1.00 91.31 74 TYR A C 1
ATOM 587 O O . TYR A 1 74 ? 11.989 -0.107 -18.898 1.00 91.31 74 TYR A O 1
ATOM 595 N N . GLY A 1 75 ? 9.896 -0.250 -18.094 1.00 89.00 75 GLY A N 1
ATOM 596 C CA . GLY A 1 75 ? 9.898 -1.699 -17.914 1.00 89.00 75 GLY A CA 1
ATOM 597 C C . GLY A 1 75 ? 10.445 -2.157 -16.553 1.00 89.00 75 GLY A C 1
ATOM 598 O O . GLY A 1 75 ? 10.490 -1.367 -15.605 1.00 89.00 75 GLY A O 1
ATOM 599 N N . PRO A 1 76 ? 10.819 -3.445 -16.425 1.00 90.94 76 PRO A N 1
ATOM 600 C CA . PRO A 1 76 ? 11.195 -4.045 -15.149 1.00 90.94 76 PRO A CA 1
ATOM 601 C C . PRO A 1 76 ? 12.542 -3.519 -14.649 1.00 90.94 76 PRO A C 1
ATOM 603 O O . PRO A 1 76 ? 13.531 -3.510 -15.383 1.00 90.94 76 PRO A O 1
ATOM 606 N N . HIS A 1 77 ? 12.599 -3.099 -13.384 1.00 91.62 77 HIS A N 1
ATOM 607 C CA . HIS A 1 77 ? 13.831 -2.614 -12.764 1.00 91.62 77 HIS A CA 1
ATOM 608 C C . HIS A 1 77 ? 13.867 -2.965 -11.276 1.00 91.62 77 HIS A C 1
ATOM 610 O O . HIS A 1 77 ? 13.008 -2.521 -10.519 1.00 91.62 77 HIS A O 1
ATOM 616 N N . LEU A 1 78 ? 14.914 -3.665 -10.824 1.00 90.06 78 LEU A N 1
ATOM 617 C CA . LEU A 1 78 ? 15.009 -4.234 -9.470 1.00 90.06 78 LEU A CA 1
ATOM 618 C C . LEU A 1 78 ? 14.698 -3.237 -8.340 1.00 90.06 78 LEU A C 1
ATOM 620 O O . LEU A 1 78 ? 13.913 -3.535 -7.445 1.00 90.06 78 LEU A O 1
ATOM 624 N N . VAL A 1 79 ? 15.288 -2.036 -8.370 1.00 92.50 79 VAL A N 1
ATOM 625 C CA . VAL A 1 79 ? 15.066 -1.037 -7.304 1.00 92.50 79 VAL A CA 1
ATOM 626 C C . VAL A 1 79 ? 13.630 -0.517 -7.321 1.00 92.50 79 VAL A C 1
ATOM 628 O O . VAL A 1 79 ? 13.037 -0.298 -6.268 1.00 92.50 79 VAL A O 1
ATOM 631 N N . LEU A 1 80 ? 13.068 -0.313 -8.512 1.00 94.25 80 LEU A N 1
ATOM 632 C CA . LEU A 1 80 ? 11.736 0.262 -8.656 1.00 94.25 80 LEU A CA 1
ATOM 633 C C . LEU A 1 80 ? 10.664 -0.784 -8.335 1.00 94.25 80 LEU A C 1
ATOM 635 O O . LEU A 1 80 ? 9.684 -0.456 -7.673 1.00 94.25 80 LEU A O 1
ATOM 639 N N . ASP A 1 81 ? 10.899 -2.042 -8.701 1.00 94.06 81 ASP A N 1
ATOM 640 C CA . ASP A 1 81 ? 10.081 -3.195 -8.324 1.00 94.06 81 ASP A CA 1
ATOM 641 C C . ASP A 1 81 ? 10.148 -3.462 -6.816 1.00 94.06 81 ASP A C 1
ATOM 643 O O . ASP A 1 81 ? 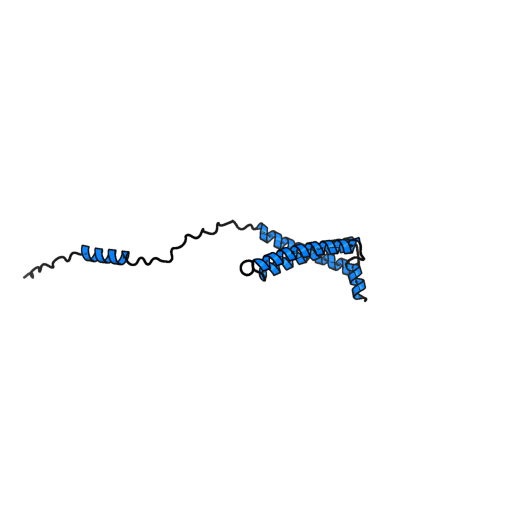9.121 -3.740 -6.196 1.00 94.06 81 ASP A O 1
ATOM 647 N N . GLY A 1 82 ? 11.320 -3.299 -6.194 1.00 94.06 82 GLY A N 1
ATOM 648 C CA . GLY A 1 82 ? 11.484 -3.359 -4.740 1.00 94.06 82 GLY A CA 1
ATOM 649 C C . GLY A 1 82 ? 10.701 -2.262 -4.014 1.00 94.06 82 GLY A C 1
ATOM 650 O O . GLY A 1 82 ? 9.968 -2.543 -3.065 1.00 94.06 82 GLY A O 1
ATOM 651 N N . LEU A 1 83 ? 10.799 -1.015 -4.487 1.00 95.50 83 LEU A N 1
ATOM 652 C CA . LEU A 1 83 ? 10.026 0.107 -3.944 1.00 95.50 83 LEU A CA 1
ATOM 653 C C . LEU A 1 83 ? 8.522 -0.086 -4.157 1.00 95.50 83 LEU A C 1
ATOM 655 O O . LEU A 1 83 ? 7.740 0.141 -3.233 1.00 95.50 83 LEU A O 1
ATOM 659 N N . LEU A 1 84 ? 8.112 -0.544 -5.339 1.00 95.25 84 LEU A N 1
ATOM 660 C CA . LEU A 1 84 ? 6.719 -0.857 -5.642 1.00 95.25 84 LEU A CA 1
ATOM 661 C C . LEU A 1 84 ? 6.198 -1.966 -4.717 1.00 95.25 84 LEU A C 1
ATOM 663 O O . LEU A 1 84 ? 5.129 -1.813 -4.132 1.00 95.25 84 LEU A O 1
ATOM 667 N N . GLY A 1 85 ? 6.991 -3.018 -4.503 1.00 94.94 85 GLY A N 1
ATOM 668 C CA . GLY A 1 85 ? 6.700 -4.130 -3.597 1.00 94.94 85 GLY A CA 1
ATOM 669 C C . GLY A 1 85 ? 6.613 -3.757 -2.113 1.00 94.94 85 GLY A C 1
ATOM 670 O O . GLY A 1 85 ? 6.113 -4.550 -1.322 1.00 94.94 85 GLY A O 1
ATOM 671 N N . LEU A 1 86 ? 7.044 -2.554 -1.720 1.00 95.62 86 LEU A N 1
ATOM 672 C CA . LEU A 1 86 ? 6.899 -2.039 -0.355 1.00 95.62 86 LEU A CA 1
ATOM 673 C C . LEU A 1 86 ? 5.775 -1.001 -0.247 1.00 95.62 86 LEU A C 1
ATOM 675 O O . LEU A 1 86 ? 4.904 -1.101 0.620 1.00 95.62 86 LEU A O 1
ATOM 679 N N . VAL A 1 87 ? 5.792 0.005 -1.124 1.00 96.62 87 VAL A N 1
ATOM 680 C CA . VAL A 1 87 ? 4.867 1.145 -1.064 1.00 96.62 87 VAL A CA 1
ATOM 681 C C . VAL A 1 87 ? 3.443 0.712 -1.409 1.00 96.62 87 VAL A C 1
ATOM 683 O O . VAL A 1 87 ? 2.499 1.172 -0.764 1.00 96.62 87 VAL A O 1
ATOM 686 N N . LEU A 1 88 ? 3.269 -0.200 -2.373 1.00 96.31 88 LEU A N 1
ATOM 687 C CA . LEU A 1 88 ? 1.943 -0.671 -2.771 1.00 96.31 88 LEU A CA 1
ATOM 688 C C . LEU A 1 88 ? 1.256 -1.464 -1.643 1.00 96.31 88 LEU A C 1
ATOM 690 O O . LEU A 1 88 ? 0.151 -1.070 -1.259 1.00 96.31 88 LEU A O 1
ATOM 694 N N . PRO A 1 89 ? 1.869 -2.499 -1.026 1.00 96.88 89 PRO A N 1
ATOM 695 C CA . PRO A 1 89 ? 1.247 -3.179 0.111 1.00 96.88 89 PRO A CA 1
ATOM 696 C C . PRO A 1 89 ? 0.992 -2.264 1.310 1.00 96.88 89 PRO A C 1
ATOM 698 O O . PRO A 1 89 ? -0.013 -2.439 1.998 1.00 96.88 89 PRO A O 1
ATOM 701 N N . LEU A 1 90 ? 1.860 -1.277 1.557 1.00 95.75 90 LEU A N 1
ATOM 702 C CA . LEU A 1 90 ? 1.672 -0.316 2.644 1.00 95.75 90 LEU A CA 1
ATOM 703 C C . LEU A 1 90 ? 0.452 0.582 2.399 1.00 95.75 90 LEU A C 1
ATOM 705 O O . LEU A 1 90 ? -0.364 0.756 3.303 1.00 95.75 90 LEU A O 1
ATOM 709 N N . HIS A 1 91 ? 0.279 1.100 1.180 1.00 96.62 91 HIS A N 1
ATOM 710 C CA . HIS A 1 91 ? -0.913 1.867 0.806 1.00 96.62 91 HIS A CA 1
ATOM 711 C C . HIS A 1 91 ? -2.196 1.039 0.981 1.00 96.62 91 HIS A C 1
ATOM 713 O O . HIS A 1 91 ? -3.172 1.514 1.567 1.00 96.62 91 HIS A O 1
ATOM 719 N N . LEU A 1 92 ? -2.168 -0.226 0.547 1.00 96.88 92 LEU A N 1
ATOM 720 C CA . LEU A 1 92 ? -3.290 -1.153 0.707 1.00 96.88 92 LEU A CA 1
ATOM 721 C C . LEU A 1 92 ? -3.576 -1.474 2.180 1.00 96.88 92 LEU A C 1
ATOM 723 O O . LEU A 1 92 ? -4.740 -1.532 2.567 1.00 96.88 92 LEU A O 1
ATOM 727 N N . HIS A 1 93 ? -2.547 -1.643 3.016 1.00 97.00 93 HIS A N 1
ATOM 728 C CA . HIS A 1 93 ? -2.714 -1.895 4.451 1.00 97.00 93 HIS A CA 1
ATOM 729 C C . HIS A 1 93 ? -3.506 -0.773 5.131 1.00 97.00 93 HIS A C 1
ATOM 731 O O . HIS A 1 93 ? -4.455 -1.048 5.863 1.00 97.00 93 HIS A O 1
ATOM 737 N N . ILE A 1 94 ? -3.156 0.486 4.849 1.00 95.44 94 ILE A N 1
ATOM 738 C CA . ILE A 1 94 ? -3.835 1.649 5.435 1.00 95.44 94 ILE A CA 1
ATOM 739 C C . ILE A 1 94 ? -5.287 1.736 4.932 1.00 95.44 94 ILE A C 1
ATOM 741 O O . ILE A 1 94 ? -6.204 1.923 5.732 1.00 95.44 94 ILE A O 1
ATOM 745 N N . GLY A 1 95 ? -5.519 1.505 3.633 1.00 94.75 95 GLY A N 1
ATOM 746 C CA . GLY A 1 95 ? -6.870 1.488 3.061 1.00 94.75 95 GLY A CA 1
ATOM 747 C C . GLY A 1 95 ? -7.759 0.366 3.615 1.00 94.75 95 GLY A C 1
ATOM 748 O O . GLY A 1 95 ? -8.945 0.578 3.880 1.00 94.75 95 GLY A O 1
ATOM 749 N N . PHE A 1 96 ? -7.199 -0.824 3.846 1.00 96.50 96 PHE A N 1
ATOM 750 C CA . PHE A 1 96 ? -7.940 -1.929 4.454 1.00 96.50 96 PHE A CA 1
ATOM 751 C C . PHE A 1 96 ? -8.200 -1.719 5.948 1.00 96.50 96 PHE A C 1
ATOM 753 O O . PHE A 1 96 ? -9.273 -2.104 6.413 1.00 96.50 96 PHE A O 1
ATOM 760 N N . GLU A 1 97 ? -7.292 -1.083 6.697 1.00 94.75 97 GLU A N 1
ATOM 761 C CA . GLU A 1 97 ? -7.566 -0.686 8.087 1.00 94.75 97 GLU A CA 1
ATOM 762 C C . GLU A 1 97 ? -8.784 0.252 8.148 1.00 94.75 97 GLU A C 1
ATOM 764 O O . GLU A 1 97 ? -9.690 -0.003 8.945 1.00 94.75 97 GLU A O 1
ATOM 769 N N . ALA A 1 98 ? -8.875 1.243 7.247 1.00 93.56 98 ALA A N 1
ATOM 770 C CA . ALA A 1 98 ? -10.041 2.128 7.143 1.00 93.56 98 ALA A CA 1
ATOM 771 C C . ALA A 1 98 ? -11.341 1.347 6.853 1.00 93.56 98 ALA A C 1
ATOM 773 O O . ALA A 1 98 ? -12.361 1.530 7.527 1.00 93.56 98 ALA A O 1
ATOM 774 N N . CYS A 1 99 ? -11.290 0.386 5.923 1.00 95.06 99 CYS A N 1
ATOM 775 C CA . CYS A 1 99 ? -12.425 -0.498 5.635 1.00 95.06 99 CYS A CA 1
ATOM 776 C C . CYS A 1 99 ? -12.847 -1.328 6.864 1.00 95.06 99 CYS A C 1
ATOM 778 O O . CYS A 1 99 ? -14.041 -1.504 7.123 1.00 95.06 99 CYS A O 1
ATOM 780 N N . ILE A 1 100 ? -11.892 -1.842 7.646 1.00 95.62 100 ILE A N 1
ATOM 781 C CA . ILE A 1 100 ? -12.185 -2.602 8.871 1.00 95.62 100 ILE A CA 1
ATOM 782 C C . ILE A 1 100 ? -12.835 -1.699 9.923 1.00 95.62 100 ILE A C 1
ATOM 784 O O . ILE A 1 100 ? -13.785 -2.131 10.583 1.00 95.62 100 ILE A O 1
ATOM 788 N N . THR A 1 101 ? -12.365 -0.461 10.095 1.00 92.75 101 THR A N 1
ATOM 789 C CA . THR A 1 101 ? -12.959 0.471 11.063 1.00 92.75 101 THR A CA 1
ATOM 790 C C . THR A 1 101 ? -14.385 0.875 10.703 1.00 92.75 101 THR A C 1
ATOM 792 O O . THR A 1 101 ? -15.221 0.950 11.609 1.00 92.75 101 THR A O 1
ATOM 795 N N . ASP A 1 102 ? -14.683 1.047 9.415 1.00 93.81 102 ASP A N 1
ATOM 796 C CA . ASP A 1 102 ? -16.003 1.481 8.948 1.00 93.81 102 ASP A CA 1
ATOM 797 C C . ASP A 1 102 ? -17.038 0.348 8.980 1.00 93.81 102 ASP A C 1
ATOM 799 O O . ASP A 1 102 ? -18.161 0.530 9.462 1.00 93.81 102 ASP A O 1
ATOM 803 N N . TYR A 1 103 ? -16.665 -0.852 8.521 1.00 95.75 103 TYR A N 1
ATOM 804 C CA . TYR A 1 103 ? -17.616 -1.959 8.353 1.00 95.75 103 TYR A CA 1
ATOM 805 C C . TYR A 1 103 ? -17.618 -2.969 9.504 1.00 95.75 103 TYR A C 1
ATOM 807 O O . TYR A 1 103 ? -18.638 -3.621 9.752 1.00 95.75 103 TYR A O 1
ATOM 815 N N . LEU A 1 104 ? -16.515 -3.097 10.248 1.00 95.19 104 LEU A N 1
ATOM 816 C CA . LEU A 1 104 ? -16.406 -3.982 11.411 1.00 95.19 104 LEU A CA 1
ATOM 817 C C . LEU A 1 104 ? -16.185 -3.160 12.690 1.00 95.19 104 LEU A C 1
ATOM 819 O O . LEU A 1 104 ? -15.134 -3.261 13.328 1.00 95.19 104 LEU A O 1
ATOM 823 N N . PRO A 1 105 ? -17.180 -2.374 13.141 1.00 93.81 105 PRO A N 1
ATOM 824 C CA . PRO A 1 105 ? -17.012 -1.535 14.314 1.00 93.81 105 PRO A CA 1
ATOM 825 C C . PRO A 1 105 ? -16.824 -2.384 15.577 1.00 93.81 105 PRO A C 1
ATOM 827 O O . PRO A 1 105 ? -17.643 -3.253 15.909 1.00 93.81 105 PRO A O 1
ATOM 830 N N . LYS A 1 106 ? -15.787 -2.055 16.356 1.00 93.19 106 LYS A N 1
ATOM 831 C CA . LYS A 1 106 ? -15.413 -2.741 17.608 1.00 93.19 106 LYS A CA 1
ATOM 832 C C . LYS A 1 106 ? -16.564 -2.859 18.615 1.00 93.19 106 LYS A C 1
ATOM 834 O O . LYS A 1 106 ? -16.629 -3.829 19.364 1.00 93.19 106 LYS A O 1
ATOM 839 N N .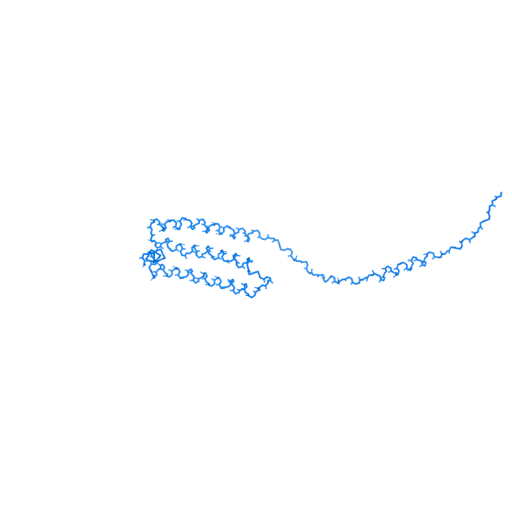 ARG A 1 107 ? -17.491 -1.893 18.614 1.00 93.06 107 ARG A N 1
ATOM 840 C CA . ARG A 1 107 ? -18.666 -1.860 19.502 1.00 93.06 107 ARG A CA 1
ATOM 841 C C . ARG A 1 107 ? -19.666 -2.987 19.226 1.00 93.06 107 ARG A C 1
ATOM 843 O O . ARG A 1 107 ? -20.270 -3.484 20.168 1.00 93.06 107 ARG A O 1
ATOM 850 N N . LYS A 1 108 ? -19.858 -3.372 17.958 1.00 94.69 108 LYS A N 1
ATOM 851 C CA . LYS A 1 108 ? -20.833 -4.404 17.560 1.00 94.69 108 LYS A CA 1
ATOM 852 C C . LYS A 1 108 ? -20.174 -5.772 17.397 1.00 94.69 108 LYS A C 1
ATOM 854 O O . LYS A 1 108 ? -20.752 -6.778 17.794 1.00 94.69 108 LYS A O 1
ATOM 859 N N . PHE A 1 109 ? -18.956 -5.807 16.854 1.00 94.00 109 PHE A N 1
ATOM 860 C CA . PHE A 1 109 ? -18.261 -7.049 16.515 1.00 94.00 109 PHE A CA 1
ATOM 861 C C . PHE A 1 109 ? -16.837 -7.098 17.094 1.00 94.00 109 PHE A C 1
ATOM 863 O O . PHE A 1 109 ? -15.863 -7.117 16.342 1.00 94.00 109 PHE A O 1
ATOM 870 N N . PRO A 1 110 ? -16.668 -7.163 18.428 1.00 93.81 110 PRO A N 1
ATOM 871 C CA . PRO A 1 110 ? -15.349 -7.056 19.059 1.00 93.81 110 PRO A CA 1
ATOM 872 C C . PRO A 1 110 ? -14.393 -8.197 18.681 1.00 93.81 110 PRO A C 1
ATOM 874 O O . PRO A 1 110 ? -13.196 -7.968 18.517 1.00 93.81 110 PRO A O 1
ATOM 877 N N . ARG A 1 111 ? -14.907 -9.427 18.520 1.00 96.00 111 ARG A N 1
ATOM 878 C CA . ARG A 1 111 ? -14.094 -10.586 18.114 1.00 96.00 111 ARG A CA 1
ATOM 879 C C . ARG A 1 111 ? -13.682 -10.490 16.647 1.00 96.00 111 ARG A C 1
ATOM 881 O O . ARG A 1 111 ? -12.497 -10.577 16.357 1.00 96.00 111 ARG A O 1
ATOM 888 N N . ALA A 1 112 ? -14.645 -10.267 15.749 1.00 94.62 112 ALA A N 1
ATOM 889 C CA . ALA A 1 112 ? -14.378 -10.181 14.315 1.00 94.62 112 ALA A CA 1
ATOM 890 C C . ALA A 1 112 ? -13.430 -9.022 13.987 1.00 94.62 112 ALA A C 1
ATOM 892 O O . ALA A 1 112 ? -12.474 -9.229 13.255 1.00 94.62 112 ALA A O 1
ATOM 893 N N . HIS A 1 113 ? -13.619 -7.852 14.610 1.00 96.38 113 HIS A N 1
ATOM 894 C CA . HIS A 1 113 ? -12.698 -6.723 14.477 1.00 96.38 113 HIS A CA 1
ATOM 895 C C . HIS A 1 113 ? -11.272 -7.104 14.904 1.00 96.38 113 HIS A C 1
ATOM 897 O O . HIS A 1 113 ? -10.324 -6.866 14.169 1.00 96.38 113 HIS A O 1
ATOM 903 N N . LYS A 1 114 ? -11.108 -7.775 16.057 1.00 96.00 114 LYS A N 1
ATOM 904 C CA . LYS A 1 114 ? -9.783 -8.210 16.527 1.00 96.00 114 LYS A CA 1
ATOM 905 C C . LYS A 1 114 ? -9.112 -9.175 15.547 1.00 96.00 114 LYS A C 1
ATOM 907 O O . LYS A 1 114 ? -7.928 -9.007 15.274 1.00 96.00 114 LYS A O 1
ATOM 912 N N . TYR A 1 115 ? -9.844 -10.170 15.045 1.00 97.62 115 TYR A N 1
ATOM 913 C CA . TYR A 1 115 ? -9.307 -11.118 14.067 1.00 97.62 115 TYR A CA 1
ATOM 914 C C . TYR A 1 115 ? -8.986 -10.443 12.735 1.00 97.62 115 TYR A C 1
ATOM 916 O O . TYR A 1 115 ? -7.926 -10.710 12.186 1.00 97.62 115 TYR A O 1
ATOM 924 N N . ALA A 1 116 ? -9.843 -9.542 12.254 1.00 96.88 116 ALA A N 1
ATOM 925 C CA . ALA A 1 116 ? -9.621 -8.804 11.016 1.00 96.88 116 ALA A CA 1
ATOM 926 C C . ALA A 1 116 ? -8.380 -7.907 11.109 1.00 96.88 116 ALA A C 1
ATOM 928 O O . ALA A 1 116 ? -7.519 -7.997 10.245 1.00 96.88 116 ALA A O 1
ATOM 929 N N . SER A 1 117 ? -8.223 -7.119 12.178 1.00 95.81 117 SER A N 1
ATOM 930 C CA . SER A 1 117 ? -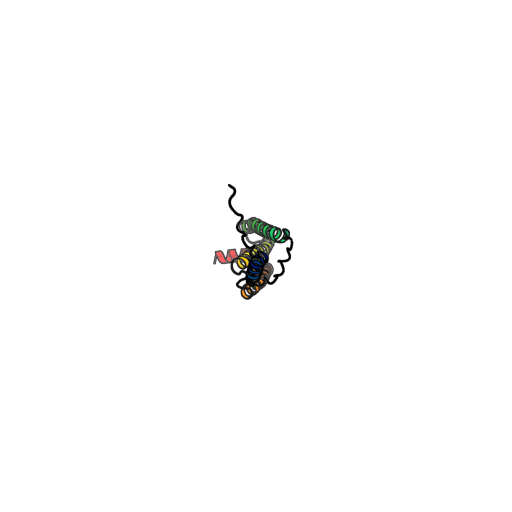7.045 -6.254 12.348 1.00 95.81 117 SER A CA 1
ATOM 931 C C . SER A 1 117 ? -5.744 -7.049 12.503 1.00 95.81 117 SER A C 1
ATOM 933 O O . SER A 1 117 ? -4.712 -6.673 11.957 1.00 95.81 117 SER A O 1
ATOM 935 N N . TRP A 1 118 ? -5.754 -8.163 13.247 1.00 97.50 118 TRP A N 1
ATOM 936 C CA . TRP A 1 118 ? -4.555 -9.007 13.365 1.00 97.50 118 TRP A CA 1
ATOM 937 C C . TRP A 1 118 ? -4.251 -9.769 12.077 1.00 97.50 118 TRP A C 1
ATOM 939 O O . TRP A 1 118 ? -3.089 -9.870 11.689 1.00 97.50 118 TRP A O 1
ATOM 949 N N . GLY A 1 119 ? -5.292 -10.268 11.411 1.00 98.00 119 GLY A N 1
ATOM 950 C CA . GLY A 1 119 ? -5.193 -10.913 10.110 1.00 98.00 119 GLY A CA 1
ATOM 951 C C . GLY A 1 119 ? -4.607 -9.962 9.080 1.00 98.00 119 GLY A C 1
ATOM 952 O O . GLY A 1 119 ? -3.627 -10.310 8.439 1.00 98.00 119 GLY A O 1
ATOM 953 N N . LEU A 1 120 ? -5.109 -8.728 9.009 1.00 97.62 120 LEU A N 1
ATOM 954 C CA . LEU A 1 120 ? -4.595 -7.713 8.097 1.00 97.62 120 LEU A CA 1
ATOM 955 C C . LEU A 1 120 ? -3.110 -7.425 8.344 1.00 97.62 120 LEU A C 1
ATOM 957 O O . LEU A 1 120 ? -2.336 -7.394 7.396 1.00 97.62 120 LEU A O 1
ATOM 961 N N . LYS A 1 121 ? -2.678 -7.288 9.601 1.00 97.25 121 LYS A N 1
ATOM 962 C CA . LYS A 1 121 ? -1.253 -7.096 9.931 1.00 97.25 121 LYS A CA 1
ATOM 963 C C . LYS A 1 121 ? -0.388 -8.277 9.500 1.00 97.25 121 LYS A C 1
ATOM 965 O O . LYS A 1 121 ? 0.667 -8.071 8.907 1.00 97.25 121 LYS A O 1
ATOM 970 N N . ALA A 1 122 ? -0.839 -9.500 9.777 1.00 98.19 122 ALA A N 1
ATOM 971 C CA . ALA A 1 122 ? -0.125 -10.709 9.380 1.00 98.19 122 ALA A CA 1
ATOM 972 C C . ALA A 1 122 ? -0.048 -10.837 7.852 1.00 98.19 122 ALA A C 1
ATOM 974 O O . ALA A 1 122 ? 1.029 -11.074 7.310 1.00 98.19 122 ALA A O 1
ATOM 975 N N . THR A 1 123 ? -1.163 -10.617 7.154 1.00 97.88 123 THR A N 1
ATOM 976 C CA . THR A 1 123 ? -1.229 -10.652 5.692 1.00 97.88 123 THR A CA 1
ATOM 977 C C . THR A 1 123 ? -0.360 -9.566 5.075 1.00 97.88 123 THR A C 1
ATOM 979 O O . THR A 1 123 ? 0.407 -9.868 4.172 1.00 97.88 123 THR A O 1
ATOM 982 N N . SER A 1 124 ? -0.397 -8.328 5.566 1.00 97.50 124 SER A N 1
ATOM 983 C CA . SER A 1 124 ? 0.449 -7.255 5.033 1.00 97.50 124 SER A CA 1
ATOM 984 C C . SER A 1 124 ? 1.937 -7.535 5.238 1.00 97.50 124 SER A C 1
ATOM 986 O O . SER A 1 124 ? 2.715 -7.325 4.312 1.00 97.50 124 SER A O 1
ATOM 988 N N . ALA A 1 125 ? 2.339 -8.072 6.395 1.00 97.62 125 ALA A N 1
ATOM 989 C CA . ALA A 1 125 ? 3.722 -8.494 6.618 1.00 97.62 125 ALA A CA 1
ATOM 990 C C . ALA A 1 125 ? 4.131 -9.635 5.670 1.00 97.62 125 ALA A C 1
ATOM 992 O O . ALA A 1 125 ? 5.205 -9.581 5.073 1.00 97.62 125 ALA A O 1
ATOM 993 N N . ALA A 1 126 ? 3.260 -10.631 5.485 1.00 98.06 126 ALA A N 1
ATOM 994 C CA . ALA A 1 126 ? 3.498 -11.742 4.568 1.00 98.06 126 ALA A CA 1
ATOM 995 C C . ALA A 1 126 ? 3.585 -11.285 3.103 1.00 98.06 126 ALA A C 1
ATOM 997 O O . ALA A 1 126 ? 4.437 -11.773 2.371 1.00 98.06 126 ALA A O 1
ATOM 998 N N . VAL A 1 127 ? 2.749 -10.331 2.681 1.00 97.75 127 VAL A N 1
ATOM 999 C CA . VAL A 1 127 ? 2.788 -9.757 1.327 1.00 97.75 127 VAL A CA 1
ATOM 1000 C C . VAL A 1 127 ? 4.081 -8.980 1.108 1.00 97.75 127 VAL A C 1
ATOM 1002 O O . VAL A 1 127 ? 4.733 -9.202 0.099 1.00 97.75 127 VAL A O 1
ATOM 1005 N N . ILE A 1 128 ? 4.492 -8.123 2.049 1.00 97.00 128 ILE A N 1
ATOM 1006 C CA . ILE A 1 128 ? 5.760 -7.381 1.930 1.00 97.00 128 ILE A CA 1
ATOM 1007 C C . ILE A 1 128 ? 6.942 -8.354 1.841 1.00 97.00 128 ILE A C 1
ATOM 1009 O O . ILE A 1 128 ? 7.809 -8.187 0.986 1.00 97.00 128 ILE A O 1
ATOM 1013 N N . TRP A 1 129 ? 6.957 -9.392 2.682 1.00 97.31 129 TRP A N 1
ATOM 1014 C CA . TRP A 1 129 ? 7.975 -10.441 2.616 1.00 97.31 129 TRP A CA 1
ATOM 1015 C C . TRP A 1 129 ? 7.947 -11.186 1.276 1.00 97.31 129 TRP A C 1
ATOM 1017 O O . TRP A 1 129 ? 8.987 -11.384 0.661 1.00 97.31 129 TRP A O 1
ATOM 1027 N N . GLY A 1 130 ? 6.760 -11.560 0.797 1.00 96.75 130 GLY A N 1
ATOM 1028 C CA . GLY A 1 130 ? 6.586 -12.224 -0.492 1.00 96.75 130 GLY A CA 1
ATOM 1029 C C . GLY A 1 130 ? 7.060 -11.360 -1.657 1.00 96.75 130 GLY A C 1
ATOM 1030 O O . GLY A 1 130 ? 7.769 -11.854 -2.521 1.00 96.75 130 GLY A O 1
ATOM 1031 N N . CYS A 1 131 ? 6.748 -10.062 -1.657 1.00 96.12 131 CYS A N 1
ATOM 1032 C CA . CYS A 1 131 ? 7.245 -9.120 -2.657 1.00 96.12 131 CYS A CA 1
ATOM 1033 C C . CYS A 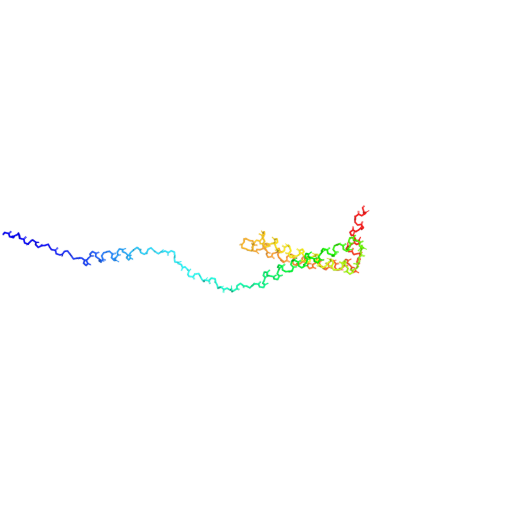1 131 ? 8.769 -8.974 -2.604 1.00 96.12 131 CYS A C 1
ATOM 1035 O O . CYS A 1 131 ? 9.401 -8.872 -3.652 1.00 96.12 131 CYS A O 1
ATOM 1037 N N . PHE A 1 132 ? 9.364 -8.966 -1.408 1.00 95.50 132 PHE A N 1
ATOM 1038 C CA . PHE A 1 132 ? 10.817 -8.957 -1.261 1.00 95.50 132 PHE A CA 1
ATOM 1039 C C . PHE A 1 132 ? 11.435 -10.216 -1.879 1.00 95.50 132 PHE A C 1
ATOM 1041 O O . PHE A 1 132 ? 12.264 -10.097 -2.776 1.00 95.50 132 PHE A O 1
ATOM 1048 N N . GLU A 1 133 ? 10.958 -11.394 -1.475 1.00 96.25 133 GLU A N 1
ATOM 1049 C CA . GLU A 1 133 ? 11.450 -12.685 -1.963 1.00 96.25 133 GLU A CA 1
ATOM 1050 C C . GLU A 1 133 ? 11.293 -12.824 -3.484 1.00 96.25 133 GLU A C 1
ATOM 1052 O O . GLU A 1 133 ? 12.213 -13.256 -4.172 1.00 96.25 133 GLU A O 1
ATOM 1057 N N . PHE A 1 134 ? 10.154 -12.386 -4.023 1.00 94.56 134 PHE A N 1
ATOM 1058 C CA . PHE A 1 134 ? 9.856 -12.426 -5.454 1.00 94.56 134 PHE A CA 1
ATOM 1059 C C . PHE A 1 134 ? 10.756 -11.496 -6.280 1.00 94.56 134 PHE A C 1
ATOM 1061 O O . PHE A 1 134 ? 11.052 -11.782 -7.435 1.00 94.56 134 PHE A O 1
ATOM 1068 N N . ASN A 1 135 ? 11.208 -10.385 -5.694 1.00 93.50 135 ASN A N 1
ATOM 1069 C CA . ASN A 1 135 ? 12.125 -9.458 -6.353 1.00 93.50 135 ASN A CA 1
ATOM 1070 C C . ASN A 1 135 ? 13.596 -9.879 -6.227 1.00 93.50 135 ASN A C 1
ATOM 1072 O O . ASN A 1 135 ? 14.395 -9.514 -7.087 1.00 93.50 135 ASN A O 1
ATOM 1076 N N . THR A 1 136 ? 13.983 -10.592 -5.163 1.00 92.69 136 THR A N 1
ATOM 1077 C CA . THR A 1 136 ? 15.386 -10.988 -4.944 1.00 92.69 136 THR A CA 1
ATOM 1078 C C . THR A 1 136 ? 15.724 -12.375 -5.470 1.00 92.69 136 THR A C 1
ATOM 1080 O O . THR A 1 136 ? 16.844 -12.579 -5.930 1.00 92.69 136 THR A O 1
ATOM 1083 N N . ASN A 1 137 ? 14.791 -13.323 -5.376 1.00 94.00 137 ASN A N 1
ATOM 1084 C CA . ASN A 1 137 ? 15.029 -14.741 -5.659 1.00 94.00 137 ASN A CA 1
ATOM 1085 C C . ASN A 1 137 ? 14.190 -15.282 -6.831 1.00 94.00 137 ASN A C 1
ATOM 1087 O O . ASN A 1 137 ? 14.368 -16.438 -7.211 1.00 94.00 137 ASN A O 1
ATOM 1091 N N . ASP A 1 138 ? 13.308 -14.468 -7.418 1.00 91.88 138 ASP A N 1
ATOM 1092 C CA . ASP A 1 138 ? 12.466 -14.829 -8.566 1.00 91.88 138 ASP A CA 1
ATOM 1093 C C . ASP A 1 138 ? 12.588 -13.776 -9.693 1.00 91.88 138 ASP A C 1
ATOM 1095 O O . ASP A 1 138 ? 13.482 -12.928 -9.681 1.00 91.88 138 ASP A O 1
ATOM 1099 N N . VAL A 1 139 ? 11.714 -13.847 -10.699 1.00 91.06 139 VAL A N 1
ATOM 1100 C CA . VAL A 1 139 ? 11.713 -12.998 -11.905 1.00 91.06 139 VAL A CA 1
ATOM 1101 C C . VAL A 1 139 ? 11.456 -11.509 -11.600 1.00 91.06 139 VAL A C 1
ATOM 1103 O O . VAL A 1 139 ? 11.856 -10.647 -12.376 1.00 91.06 139 VAL A O 1
ATOM 1106 N N . GLY A 1 140 ? 10.809 -11.181 -10.480 1.00 92.00 140 GLY A N 1
ATOM 1107 C CA . GLY A 1 140 ? 10.434 -9.810 -10.127 1.00 92.00 140 GLY A CA 1
ATOM 1108 C C . GLY A 1 140 ? 9.030 -9.412 -10.588 1.00 92.00 140 GLY A C 1
ATOM 1109 O O . GLY A 1 140 ? 8.466 -9.960 -11.540 1.00 92.00 140 GLY A O 1
ATOM 1110 N N . LEU A 1 141 ? 8.428 -8.465 -9.862 1.00 93.12 141 LEU A N 1
ATOM 1111 C CA . LEU A 1 141 ? 7.003 -8.131 -9.983 1.00 93.12 141 LEU A CA 1
ATOM 1112 C C . LEU A 1 141 ? 6.618 -7.635 -11.383 1.00 93.12 141 LEU A C 1
ATOM 1114 O O . LEU A 1 141 ? 5.646 -8.125 -11.963 1.00 93.12 141 LEU A O 1
ATOM 1118 N N . THR A 1 142 ? 7.355 -6.672 -11.935 1.00 93.25 142 THR A N 1
ATOM 1119 C CA . THR A 1 142 ? 6.978 -6.035 -13.204 1.00 93.25 142 THR A CA 1
ATOM 1120 C C . THR A 1 142 ? 7.218 -6.975 -14.380 1.00 93.25 142 THR A C 1
ATOM 1122 O O . THR A 1 142 ? 6.381 -7.065 -15.279 1.00 93.25 142 THR A O 1
ATOM 1125 N N . GLU A 1 143 ? 8.314 -7.733 -14.362 1.00 92.75 143 GLU A N 1
ATOM 1126 C CA . GLU A 1 143 ? 8.597 -8.719 -15.407 1.00 92.75 143 GLU A CA 1
ATOM 1127 C C . GLU A 1 143 ? 7.595 -9.885 -15.368 1.00 92.75 143 GLU A C 1
ATOM 1129 O O . GLU A 1 143 ? 7.106 -10.317 -16.414 1.00 92.75 143 GLU A O 1
ATOM 1134 N N . PHE A 1 144 ? 7.199 -10.342 -14.178 1.00 93.44 144 PHE A N 1
ATOM 1135 C CA . PHE A 1 144 ? 6.131 -11.331 -14.037 1.00 93.44 144 PHE A CA 1
ATOM 1136 C C . PHE A 1 144 ? 4.805 -10.849 -14.642 1.00 93.44 144 PHE A C 1
ATOM 1138 O O . PHE A 1 144 ? 4.155 -11.599 -15.377 1.00 93.44 144 PHE A O 1
ATOM 1145 N N . ILE A 1 145 ? 4.415 -9.595 -14.389 1.00 93.25 145 ILE A N 1
ATOM 1146 C CA . ILE A 1 145 ? 3.201 -9.004 -14.974 1.00 93.25 145 ILE A CA 1
ATOM 1147 C C . ILE A 1 145 ? 3.307 -8.955 -16.504 1.00 93.25 145 ILE A C 1
ATOM 1149 O O . ILE A 1 145 ? 2.359 -9.332 -17.193 1.00 93.25 145 ILE A O 1
ATOM 1153 N N . GLN A 1 146 ? 4.460 -8.558 -17.050 1.00 92.06 146 GLN A N 1
ATOM 1154 C CA . GLN A 1 146 ? 4.682 -8.511 -18.501 1.00 92.06 146 GLN A CA 1
ATOM 1155 C C . GLN A 1 146 ? 4.571 -9.892 -19.161 1.00 92.06 146 GLN A C 1
ATOM 1157 O O . GLN A 1 146 ? 3.918 -10.038 -20.199 1.00 92.06 146 GLN A O 1
ATOM 1162 N N . ARG A 1 147 ? 5.162 -10.922 -18.544 1.00 93.00 147 ARG A N 1
ATOM 1163 C CA . ARG A 1 147 ? 5.065 -12.309 -19.024 1.00 93.00 147 ARG A CA 1
ATOM 1164 C C . ARG A 1 147 ? 3.634 -12.835 -18.936 1.00 93.00 147 ARG A C 1
ATOM 1166 O O . ARG A 1 147 ? 3.172 -13.485 -19.862 1.00 93.00 147 ARG A O 1
ATOM 1173 N N . THR A 1 148 ? 2.917 -12.503 -17.863 1.00 94.69 148 THR A N 1
ATOM 1174 C CA . THR A 1 148 ? 1.514 -12.910 -17.677 1.00 94.69 148 THR A CA 1
ATOM 1175 C C . THR A 1 148 ? 0.587 -12.247 -18.695 1.00 94.69 148 THR A C 1
ATOM 1177 O O . THR A 1 148 ? -0.378 -12.859 -19.131 1.00 94.69 148 THR A O 1
ATOM 1180 N N . TRP A 1 149 ? 0.873 -11.008 -19.103 1.00 92.88 149 TRP A N 1
ATOM 1181 C CA . TRP A 1 149 ? 0.053 -10.280 -20.076 1.00 92.88 149 TRP A CA 1
ATOM 1182 C C . TRP A 1 149 ? 0.173 -10.813 -21.510 1.00 92.88 149 TRP A C 1
ATOM 1184 O O . TRP A 1 149 ? -0.727 -10.620 -22.323 1.00 92.88 149 TRP A O 1
ATOM 1194 N N . THR A 1 150 ? 1.301 -11.444 -21.836 1.00 90.25 150 THR A N 1
ATOM 1195 C CA . THR A 1 150 ? 1.571 -12.004 -23.170 1.00 90.25 150 THR A CA 1
ATOM 1196 C C . THR A 1 150 ? 1.357 -13.519 -23.250 1.00 90.25 150 THR A C 1
ATOM 1198 O O . THR A 1 150 ? 1.549 -14.090 -24.324 1.00 90.25 150 THR A O 1
ATOM 1201 N N . ALA A 1 151 ? 0.962 -14.149 -22.136 1.00 66.19 151 ALA A N 1
ATOM 1202 C CA . ALA A 1 151 ? 0.594 -15.562 -22.037 1.00 66.19 151 ALA A CA 1
ATOM 1203 C C . ALA A 1 151 ? -0.816 -15.828 -22.583 1.00 66.19 151 ALA A C 1
ATOM 1205 O O . ALA A 1 151 ? -0.991 -16.894 -23.216 1.00 66.19 151 ALA A O 1
#

Foldseek 3Di:
DDDDDDDDPPDPVVVVVVVVVVVVVVPPDCDPPPPVPPDPPDDPDDPCVVVVLVVLLVVLVVVVVVLVVCCVPVNDDLVSLLVCQQSVLVNVLSVQLVVLCVPVPCVVHVPVSVCSNVVSVVVSVVSSVVSVCCSPPHPTDRVVVVVVVVD

Organism: Mortierella isabellina (NCBI:txid91625)

Secondary structure (DSSP, 8-state):
-PPP--------HHHHHHHHHHHHTT----------------PPP-HHHHHHHHHHHHHHHHHHHHHHHHHHHH---HHHHHHHHHHHHHHHHHHHHHHHHHHS-TTT-HHHHHHHHHHHHHHHHHHHHHHHHHHHTSS-HHHHHHHHHT-

pLDDT: mean 81.11, std 19.97, range [41.12, 98.19]